Protein AF-A0A356TQK9-F1 (afdb_monomer)

pLDDT: mean 88.06, std 7.9, range [50.78, 96.81]

Secondary structure (DSSP, 8-state):
-PPPEEEEEETTEEEEEE--PPPHHHHH-------B-TTSPBP---EEPTTSS-EE-TTSS---EE-TT--EE-GGGPPPB-TTS-B-

Nearest PDB structures (foldseek):
  8pxb-assembly1_A  TM=4.430E-01  e=3.377E+00  Equus caballus
  8snb-assembly1_3Z  TM=4.888E-01  e=3.377E+00  Strongylocentrotus purpuratus
  5l6m-assembly2_I  TM=4.629E-01  e=9.920E+00  Caulobacter vibrioides CB15
  5k8j-assembly1_A-2  TM=3.635E-01  e=6.365E+00  Caulobacter vibrioides CB15

Radius of gyration: 26.24 Å; Cα contacts (8 Å, |Δi|>4): 73; chains: 1; bounding box: 61×41×58 Å

Structure (mmCIF, N/CA/C/O backbone):
data_AF-A0A356TQK9-F1
#
_entry.id   AF-A0A356TQK9-F1
#
loop_
_atom_site.group_PDB
_atom_site.id
_atom_site.type_symbol
_atom_site.label_atom_id
_atom_site.label_alt_id
_atom_site.label_comp_id
_atom_site.label_asym_id
_atom_site.label_entity_id
_atom_site.label_seq_id
_atom_site.pdbx_PDB_ins_code
_atom_site.Cartn_x
_atom_site.Cartn_y
_atom_site.Cartn_z
_atom_site.occupancy
_atom_site.B_iso_or_equiv
_atom_site.auth_seq_id
_atom_site.auth_comp_id
_atom_site.auth_asym_id
_atom_site.auth_atom_id
_atom_site.pdbx_PDB_model_num
ATOM 1 N N . MET A 1 1 ? 3.019 -6.204 30.806 1.00 50.78 1 MET A N 1
ATOM 2 C CA . MET A 1 1 ? 2.083 -5.272 31.477 1.00 50.78 1 MET A CA 1
ATOM 3 C C . MET A 1 1 ? 0.668 -5.797 31.301 1.00 50.78 1 MET A C 1
ATOM 5 O O . MET A 1 1 ? 0.282 -6.050 30.166 1.00 50.78 1 MET A O 1
ATOM 9 N N . ALA A 1 2 ? -0.074 -6.007 32.389 1.00 56.25 2 ALA A N 1
ATOM 10 C CA . ALA A 1 2 ? -1.450 -6.500 32.325 1.00 56.25 2 ALA A CA 1
ATOM 11 C C . ALA A 1 2 ? -2.351 -5.475 31.614 1.00 56.25 2 ALA A C 1
ATOM 13 O O . ALA A 1 2 ? -2.416 -4.309 32.012 1.00 56.25 2 ALA A O 1
ATOM 14 N N . ARG A 1 3 ? -3.012 -5.895 30.530 1.00 67.62 3 ARG A N 1
ATOM 15 C CA . ARG A 1 3 ? -3.993 -5.071 29.816 1.00 67.62 3 ARG A CA 1
ATOM 16 C C . ARG A 1 3 ? -5.288 -5.092 30.623 1.00 67.62 3 ARG A C 1
ATOM 18 O O . ARG A 1 3 ? -5.815 -6.164 30.887 1.00 67.62 3 ARG A O 1
ATOM 25 N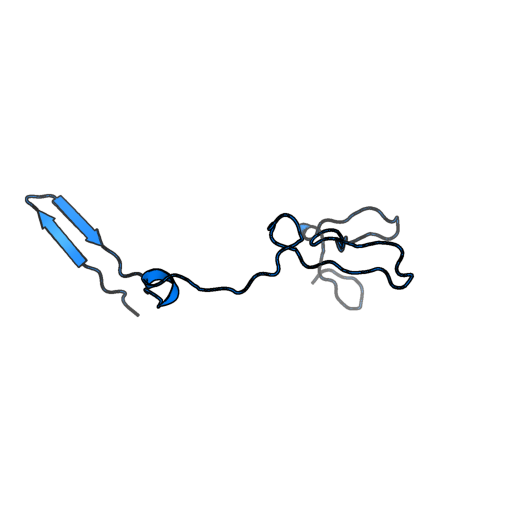 N . ARG A 1 4 ? -5.773 -3.917 31.029 1.00 82.38 4 ARG A N 1
ATOM 26 C CA . ARG A 1 4 ? -7.096 -3.774 31.655 1.00 82.38 4 ARG A CA 1
ATOM 27 C C . ARG A 1 4 ? -8.177 -4.153 30.632 1.00 82.38 4 ARG A C 1
ATOM 29 O O . ARG A 1 4 ? -7.946 -4.031 29.429 1.00 82.38 4 ARG A O 1
ATOM 36 N N . GLU A 1 5 ? -9.335 -4.584 31.102 1.00 91.06 5 GLU A N 1
ATOM 37 C CA . GLU A 1 5 ? -10.525 -4.856 30.290 1.00 91.06 5 GLU A CA 1
ATOM 38 C C . GLU A 1 5 ? -11.771 -4.393 31.045 1.00 91.06 5 GLU A C 1
ATOM 40 O O . GLU A 1 5 ? -11.727 -4.200 32.262 1.00 91.06 5 GLU A O 1
ATOM 45 N N . ILE A 1 6 ? -12.859 -4.158 30.316 1.00 91.81 6 ILE A N 1
ATOM 46 C CA . ILE A 1 6 ? -14.172 -3.894 30.904 1.00 91.81 6 ILE A CA 1
ATOM 47 C C . ILE A 1 6 ? -14.979 -5.175 30.759 1.00 91.81 6 ILE A C 1
ATOM 49 O O . ILE A 1 6 ? -15.231 -5.603 29.637 1.00 91.81 6 ILE A O 1
ATOM 53 N N . VAL A 1 7 ? -15.386 -5.771 31.874 1.00 93.31 7 VAL A N 1
ATOM 54 C CA . VAL A 1 7 ? -16.275 -6.936 31.883 1.00 93.31 7 VAL A CA 1
ATOM 55 C C . VAL A 1 7 ? -17.654 -6.473 32.330 1.00 93.31 7 VAL A C 1
ATOM 57 O O . VAL A 1 7 ? -17.792 -5.881 33.400 1.00 93.31 7 VAL A O 1
ATOM 60 N N . LEU A 1 8 ? -18.660 -6.703 31.490 1.00 93.75 8 LEU A N 1
ATOM 61 C CA . LEU A 1 8 ? -20.066 -6.475 31.807 1.00 93.75 8 LEU A CA 1
ATOM 62 C C . LEU A 1 8 ? -20.723 -7.822 32.096 1.00 93.75 8 LEU A C 1
ATOM 64 O O . LEU A 1 8 ? -20.596 -8.747 31.296 1.00 93.75 8 LEU A O 1
ATOM 68 N N . THR A 1 9 ? -21.446 -7.899 33.210 1.00 95.06 9 THR A N 1
ATOM 69 C CA . THR A 1 9 ? -22.281 -9.052 33.559 1.00 95.06 9 THR A CA 1
ATOM 70 C C . THR A 1 9 ? -23.745 -8.645 33.458 1.00 95.06 9 THR A C 1
ATOM 72 O O . THR A 1 9 ? -24.147 -7.653 34.070 1.00 95.06 9 THR A O 1
ATOM 75 N N . TYR A 1 10 ? -24.540 -9.408 32.712 1.00 92.19 10 TYR A N 1
ATOM 76 C CA . TYR A 1 10 ? -25.987 -9.234 32.623 1.00 92.19 10 TYR A CA 1
ATOM 77 C C . TYR A 1 10 ? -26.673 -10.592 32.772 1.00 92.19 10 TYR A C 1
ATOM 79 O O . TYR A 1 10 ? -26.523 -11.474 31.930 1.00 92.19 10 TYR A O 1
ATOM 87 N N . GLY A 1 11 ? -27.393 -10.778 33.881 1.00 93.50 11 GLY A N 1
ATOM 88 C CA . GLY A 1 11 ? -27.861 -12.105 34.280 1.00 93.50 11 GLY A CA 1
ATOM 89 C C . GLY A 1 11 ? -26.677 -13.044 34.532 1.00 93.50 11 GLY A C 1
ATOM 90 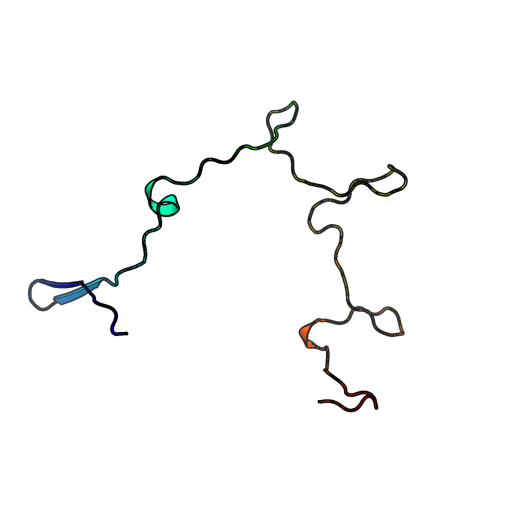O O . GLY A 1 11 ? -25.797 -12.722 35.329 1.00 93.50 11 GLY A O 1
ATOM 91 N N . GLU A 1 12 ? -26.660 -14.179 33.832 1.00 93.12 12 GLU A N 1
ATOM 92 C CA . GLU A 1 12 ? -25.570 -15.167 33.869 1.00 93.12 12 GLU A CA 1
ATOM 93 C C . GLU A 1 12 ? -24.536 -14.971 32.746 1.00 93.12 12 GLU A C 1
ATOM 95 O O . GLU A 1 12 ? -23.518 -15.661 32.711 1.00 93.12 12 GLU A O 1
ATOM 100 N N . GLU A 1 13 ? -24.756 -14.019 31.834 1.00 92.88 13 GLU A N 1
ATOM 101 C CA . GLU A 1 13 ? -23.853 -13.780 30.710 1.00 92.88 13 GLU A CA 1
ATOM 102 C C . GLU A 1 13 ? -22.776 -12.746 31.048 1.00 92.88 13 GLU A C 1
ATOM 104 O O . GLU A 1 13 ? -23.041 -11.705 31.659 1.00 92.88 13 GLU A O 1
ATOM 109 N N . GLN A 1 14 ? -21.549 -13.014 30.591 1.00 95.00 14 GLN A N 1
ATOM 110 C CA . GLN A 1 14 ? -20.420 -12.092 30.676 1.00 95.00 14 GLN A CA 1
ATOM 111 C C . GLN A 1 14 ? -19.921 -11.700 29.288 1.00 95.00 14 GLN A C 1
ATOM 113 O O . GLN A 1 14 ? -19.672 -12.548 28.435 1.00 95.00 14 GLN A O 1
ATOM 118 N N . THR A 1 15 ? -19.707 -10.399 29.084 1.00 94.81 15 THR A N 1
ATOM 119 C CA . THR A 1 15 ? -19.066 -9.849 27.883 1.00 94.81 15 THR A CA 1
ATOM 120 C C . THR A 1 15 ? -17.843 -9.027 28.273 1.00 94.81 15 THR A C 1
ATOM 122 O O . THR A 1 15 ? -17.937 -8.128 29.109 1.00 94.81 15 THR A O 1
ATOM 125 N N . ALA A 1 16 ? -16.697 -9.305 27.647 1.00 92.12 16 ALA A N 1
ATOM 126 C CA . ALA A 1 16 ? -15.437 -8.609 27.904 1.00 92.12 16 ALA A CA 1
ATOM 127 C C . ALA A 1 16 ? -15.035 -7.697 26.733 1.00 92.12 16 ALA A C 1
ATOM 129 O O . ALA A 1 16 ? -14.955 -8.122 25.579 1.00 92.12 16 ALA A O 1
ATOM 130 N N . PHE A 1 17 ? -14.713 -6.443 27.043 1.00 91.88 17 PHE A N 1
ATOM 131 C CA . PHE A 1 17 ? -14.262 -5.427 26.098 1.00 91.88 17 PHE A CA 1
ATOM 132 C C . PHE A 1 17 ? -12.798 -5.084 26.358 1.00 91.88 17 PHE A C 1
ATOM 134 O O . PHE A 1 17 ? -12.419 -4.573 27.416 1.00 91.88 17 PHE A O 1
ATOM 141 N N . LYS A 1 18 ? -11.958 -5.330 25.353 1.00 90.94 18 LYS A N 1
ATOM 142 C CA . LYS A 1 18 ? -10.533 -4.992 25.398 1.00 90.94 18 LYS A CA 1
ATOM 143 C C . LYS A 1 18 ? -10.328 -3.524 25.038 1.00 90.94 18 LYS A C 1
ATOM 145 O O . LYS A 1 18 ? -10.884 -3.037 24.055 1.00 90.94 18 LYS A O 1
ATOM 150 N N . PHE A 1 19 ? -9.440 -2.836 25.755 1.00 86.31 19 PHE A N 1
ATOM 151 C CA . PHE A 1 19 ? -9.001 -1.509 25.328 1.00 86.31 19 PHE A CA 1
ATOM 152 C C . PHE A 1 19 ? -8.105 -1.612 24.090 1.00 86.31 19 PHE A C 1
ATOM 154 O O . PHE A 1 19 ? -7.086 -2.310 24.078 1.00 86.31 19 PHE A O 1
ATOM 161 N N . THR A 1 20 ? -8.463 -0.854 23.060 1.00 84.94 20 THR A N 1
ATOM 162 C CA . THR A 1 20 ? -7.609 -0.588 21.903 1.00 84.94 20 THR A CA 1
ATOM 163 C C . THR A 1 20 ? -7.143 0.857 21.966 1.00 84.94 20 THR A C 1
ATOM 165 O O . THR A 1 20 ? -7.920 1.753 22.285 1.00 84.94 20 THR A O 1
ATOM 168 N N . ARG A 1 21 ? -5.867 1.101 21.650 1.00 83.44 21 ARG A N 1
ATOM 169 C CA . ARG A 1 21 ? -5.343 2.464 21.564 1.00 83.44 21 ARG A CA 1
ATOM 170 C C . ARG A 1 21 ? -6.090 3.225 20.467 1.00 83.44 21 ARG A C 1
ATOM 172 O O . ARG A 1 21 ? -6.073 2.824 19.295 1.00 83.44 21 ARG A O 1
ATOM 179 N N . VAL A 1 22 ? -6.719 4.324 20.862 1.00 84.88 22 VAL A N 1
ATOM 180 C CA . VAL A 1 22 ? -7.368 5.258 19.950 1.00 84.88 22 VAL A CA 1
ATOM 181 C C . VAL A 1 22 ? -6.389 6.386 19.652 1.00 84.88 22 VAL A C 1
ATOM 183 O O . VAL A 1 22 ? -5.984 7.125 20.544 1.00 84.88 22 VAL A O 1
ATOM 186 N N . ASP A 1 23 ? -5.990 6.495 18.391 1.00 84.44 23 ASP A N 1
ATOM 187 C CA . ASP A 1 23 ? -5.167 7.597 17.900 1.00 84.44 23 ASP A CA 1
ATOM 188 C C . ASP A 1 23 ? -6.077 8.714 17.370 1.00 84.44 23 ASP A C 1
ATOM 190 O O . ASP A 1 23 ? -7.173 8.437 16.880 1.00 84.44 23 ASP A O 1
ATOM 194 N N . ARG A 1 24 ? -5.628 9.978 17.401 1.00 84.62 24 ARG A N 1
ATOM 195 C CA . ARG A 1 24 ? -6.411 11.127 16.887 1.00 84.62 24 ARG A CA 1
ATOM 196 C C . ARG A 1 24 ? -6.886 10.924 15.447 1.00 84.62 24 ARG A C 1
ATOM 198 O O . ARG A 1 24 ? -7.988 11.340 15.112 1.00 84.62 24 ARG A O 1
ATOM 205 N N . SER A 1 25 ? -6.103 10.222 14.624 1.00 82.44 25 SER A N 1
ATOM 206 C CA . SER A 1 25 ? -6.497 9.893 13.252 1.00 82.44 25 SER A CA 1
ATOM 207 C C . SER A 1 25 ? -7.666 8.913 13.153 1.00 82.44 25 SER A C 1
ATOM 209 O O . SER A 1 25 ? -8.324 8.870 12.124 1.00 82.44 25 SER A O 1
ATOM 211 N N . LYS A 1 26 ? -7.913 8.103 14.190 1.00 80.31 26 LYS A N 1
ATOM 212 C CA . LYS A 1 26 ? -9.073 7.201 14.260 1.00 80.31 26 LYS A CA 1
ATOM 213 C C . LYS A 1 26 ? -10.341 7.935 14.705 1.00 80.31 26 LYS A C 1
ATOM 215 O O . LYS A 1 26 ? -11.428 7.491 14.373 1.00 80.31 26 LYS A O 1
ATOM 220 N N . LEU A 1 27 ? -10.197 9.035 15.452 1.00 83.94 27 LEU A N 1
ATOM 221 C CA . LEU A 1 27 ? -11.317 9.856 15.934 1.00 83.94 27 LEU A CA 1
ATOM 222 C C . LEU A 1 27 ? -11.761 10.900 14.913 1.00 83.94 27 LEU A C 1
ATOM 224 O O . LEU A 1 27 ? -12.951 11.067 14.682 1.00 83.94 27 LEU A O 1
ATOM 228 N N . TYR A 1 28 ? -10.801 11.611 14.322 1.00 86.19 28 TYR A N 1
ATOM 229 C CA . TYR A 1 28 ? -11.067 12.766 13.459 1.00 86.19 28 TYR A CA 1
ATOM 230 C C . TYR A 1 28 ? -10.763 12.496 11.982 1.00 86.19 28 TYR A C 1
ATOM 232 O O . TYR A 1 28 ? -10.871 13.395 11.153 1.00 86.19 28 TYR A O 1
ATOM 240 N N . GLY A 1 29 ? -10.340 11.276 11.648 1.00 83.56 29 GLY A N 1
ATOM 241 C CA . GLY A 1 29 ? -9.830 10.958 10.321 1.00 83.56 29 GLY A CA 1
ATOM 242 C C . GLY A 1 29 ? -8.483 11.629 10.039 1.00 83.56 29 GLY A C 1
ATOM 243 O O . GLY A 1 29 ? -7.741 12.033 10.940 1.00 83.56 29 GLY A O 1
ATOM 244 N N . ARG A 1 30 ? -8.138 11.725 8.756 1.00 81.44 30 ARG A N 1
ATOM 245 C CA . ARG A 1 30 ? -6.955 12.440 8.269 1.00 81.44 30 ARG A CA 1
ATOM 246 C C . ARG A 1 30 ? -7.370 13.363 7.135 1.00 81.44 30 ARG A C 1
ATOM 248 O O . ARG A 1 30 ? -8.240 13.014 6.344 1.00 81.44 30 ARG A O 1
ATOM 255 N N . LYS A 1 31 ? -6.718 14.519 7.050 1.00 86.81 31 LYS A N 1
ATOM 256 C CA . LYS A 1 31 ? -6.789 15.401 5.886 1.00 86.81 31 LYS A CA 1
ATOM 257 C C . LYS A 1 31 ? -5.481 15.267 5.120 1.00 86.81 31 LYS A C 1
ATOM 259 O O . LYS A 1 31 ? -4.419 15.490 5.694 1.00 86.81 31 LYS A O 1
ATOM 264 N N . GLU A 1 32 ? -5.570 14.917 3.846 1.00 87.00 32 GLU A N 1
ATOM 265 C CA . GLU A 1 32 ? -4.435 14.842 2.928 1.00 87.00 32 GLU A CA 1
ATOM 266 C C . GLU A 1 32 ? -4.664 15.830 1.777 1.00 87.00 32 GLU A C 1
ATOM 268 O O . GLU A 1 32 ? -5.807 16.096 1.400 1.00 87.00 32 GLU A O 1
ATOM 273 N N . ARG A 1 33 ? -3.585 16.412 1.246 1.00 91.81 33 ARG A N 1
ATOM 274 C CA . ARG A 1 33 ? -3.630 17.160 -0.014 1.00 91.81 33 ARG A CA 1
ATOM 275 C C . ARG A 1 33 ? -3.281 16.192 -1.135 1.00 91.81 33 ARG A C 1
ATOM 277 O O . ARG A 1 33 ? -2.266 15.512 -1.042 1.00 91.81 33 ARG A O 1
ATOM 284 N N . VAL A 1 34 ? -4.097 16.163 -2.177 1.00 93.56 34 VAL A N 1
ATOM 285 C CA . VAL A 1 34 ? -3.870 15.337 -3.364 1.00 93.56 34 VAL A CA 1
ATOM 286 C C . VAL A 1 34 ? -3.707 16.232 -4.583 1.00 93.56 34 VAL A C 1
ATOM 288 O O . VAL A 1 34 ? -4.218 17.354 -4.600 1.00 93.56 34 VAL A O 1
ATOM 291 N N . ILE A 1 35 ? -2.958 15.749 -5.567 1.00 94.56 35 ILE A N 1
ATOM 292 C CA . ILE A 1 35 ? -2.837 16.385 -6.878 1.00 94.56 35 ILE A CA 1
ATOM 293 C C . ILE A 1 35 ? -3.933 15.780 -7.751 1.00 94.56 35 ILE A C 1
ATOM 295 O O . ILE A 1 35 ? -4.121 14.562 -7.715 1.00 94.56 35 ILE A O 1
ATOM 299 N N . LEU A 1 36 ? -4.671 16.635 -8.455 1.00 96.06 36 LEU A N 1
ATOM 300 C CA . LEU A 1 36 ? -5.726 16.238 -9.380 1.00 96.06 36 LEU A CA 1
ATOM 301 C C . LEU A 1 36 ? -5.319 16.609 -10.807 1.00 96.06 36 LEU A C 1
ATOM 303 O O . LEU A 1 36 ? -4.594 17.593 -10.986 1.00 96.06 36 LEU A O 1
ATOM 307 N N . ASP A 1 37 ? -5.778 15.837 -11.783 1.00 94.69 37 ASP A N 1
ATOM 308 C CA . ASP A 1 37 ? -5.649 16.162 -13.203 1.00 94.69 37 ASP A CA 1
ATOM 309 C C . ASP A 1 37 ? -6.791 17.073 -13.695 1.00 94.69 37 ASP A C 1
ATOM 311 O O . ASP A 1 37 ? -7.526 17.672 -12.903 1.00 94.69 37 ASP A O 1
ATOM 315 N N . GLU A 1 38 ? -6.894 17.226 -15.015 1.00 96.56 38 GLU A N 1
ATOM 316 C CA . GLU A 1 38 ? -7.898 18.064 -15.676 1.00 96.56 38 GLU A CA 1
ATOM 317 C C . GLU A 1 38 ? -9.333 17.530 -15.558 1.00 96.56 38 GLU A C 1
ATOM 319 O O . GLU A 1 38 ? -10.272 18.329 -15.566 1.00 96.56 38 GLU A O 1
ATOM 324 N N . ASP A 1 39 ? -9.499 16.224 -15.347 1.00 96.81 39 ASP A N 1
ATOM 325 C CA . ASP A 1 39 ? -10.791 15.565 -15.138 1.00 96.81 39 ASP A CA 1
ATOM 326 C C . ASP A 1 39 ? -11.169 15.481 -13.645 1.00 96.81 39 ASP A C 1
ATOM 328 O O . ASP A 1 39 ? -12.280 15.084 -13.279 1.00 96.81 39 ASP A O 1
ATOM 332 N N . GLY A 1 40 ? -10.268 15.916 -12.758 1.00 95.62 40 GLY A N 1
ATOM 333 C CA . GLY A 1 40 ? -10.453 15.890 -11.311 1.00 95.62 40 GLY A CA 1
ATOM 334 C C . GLY A 1 40 ? -10.106 14.544 -10.673 1.00 95.62 40 GLY A C 1
ATOM 335 O O . GLY A 1 40 ? -10.446 14.324 -9.505 1.00 95.62 40 GLY A O 1
ATOM 336 N N . GLU A 1 41 ? -9.424 13.654 -11.394 1.00 95.62 41 GLU A N 1
ATOM 337 C CA . GLU A 1 41 ? -8.960 12.374 -10.869 1.00 95.62 41 GLU A CA 1
ATOM 338 C C . GLU A 1 41 ? -7.629 12.527 -10.123 1.00 95.62 41 GLU A C 1
ATOM 340 O O . GLU A 1 41 ? -6.827 13.426 -10.376 1.00 95.62 41 GLU A O 1
ATOM 345 N N . ARG A 1 42 ? -7.384 11.658 -9.133 1.00 94.50 42 ARG A N 1
ATOM 346 C CA . ARG A 1 42 ? -6.169 11.723 -8.306 1.00 94.50 42 ARG A CA 1
ATOM 347 C C . ARG A 1 42 ? -4.957 11.264 -9.111 1.00 94.50 42 ARG A C 1
ATOM 349 O O . ARG A 1 42 ? -4.849 10.087 -9.444 1.00 94.50 42 ARG A O 1
ATOM 356 N N . CYS A 1 43 ? -3.974 12.144 -9.271 1.00 93.25 43 CYS A N 1
ATOM 357 C CA . CYS A 1 43 ? -2.693 11.769 -9.854 1.00 93.25 43 CYS A CA 1
ATOM 358 C C . CYS A 1 43 ? -1.922 10.806 -8.938 1.00 93.25 43 CYS A C 1
ATOM 360 O O . CYS A 1 43 ? -1.917 10.941 -7.705 1.00 93.25 43 CYS A O 1
ATOM 362 N N . VAL A 1 44 ? -1.203 9.872 -9.557 1.00 90.00 44 VAL A N 1
ATOM 363 C CA . VAL A 1 44 ? -0.279 8.948 -8.889 1.00 90.00 44 VAL A CA 1
ATOM 364 C C . VAL A 1 44 ? 1.170 9.303 -9.239 1.00 90.00 44 VAL A C 1
ATOM 366 O O . VAL A 1 44 ? 1.433 9.767 -10.348 1.00 90.00 44 VAL A O 1
ATOM 369 N N . PRO A 1 45 ? 2.130 9.121 -8.316 1.00 88.69 45 PRO A N 1
ATOM 370 C CA . PRO A 1 45 ? 3.540 9.335 -8.628 1.00 88.69 45 PRO A CA 1
ATOM 371 C C . PRO A 1 45 ? 4.021 8.308 -9.661 1.00 88.69 45 PRO A C 1
ATOM 373 O O . PRO A 1 45 ? 3.615 7.154 -9.606 1.00 88.69 45 PRO A O 1
ATOM 376 N N . ALA A 1 46 ? 4.919 8.701 -10.561 1.00 91.00 46 ALA A N 1
ATOM 377 C CA . ALA A 1 46 ? 5.548 7.814 -11.539 1.00 91.00 46 ALA A CA 1
ATOM 378 C C . ALA A 1 46 ? 7.016 8.212 -11.752 1.00 91.00 46 ALA A C 1
ATOM 380 O O . ALA A 1 46 ? 7.396 9.358 -11.501 1.00 91.00 46 ALA A O 1
ATOM 381 N N . TYR A 1 47 ? 7.837 7.268 -12.209 1.00 91.06 47 TYR A N 1
ATOM 382 C CA . TYR A 1 47 ? 9.226 7.521 -12.586 1.00 91.06 47 TYR A CA 1
ATOM 383 C C . TYR A 1 47 ? 9.314 7.828 -14.082 1.00 91.06 47 TYR A C 1
ATOM 385 O O . TYR A 1 47 ? 8.894 7.016 -14.898 1.00 91.06 47 TYR A O 1
ATOM 393 N N . LEU A 1 48 ? 9.867 8.980 -14.451 1.00 93.25 48 LEU A N 1
ATOM 394 C CA . LEU A 1 48 ? 10.170 9.292 -15.846 1.00 93.25 48 LEU A CA 1
ATOM 395 C C . LEU A 1 48 ? 11.531 8.692 -16.208 1.00 93.25 48 LEU A C 1
ATOM 397 O O . LEU A 1 48 ? 12.512 8.925 -15.499 1.00 93.25 48 LEU A O 1
ATOM 401 N N . THR A 1 49 ? 11.593 7.931 -17.300 1.00 91.50 49 THR A N 1
ATOM 402 C CA . THR A 1 49 ? 12.852 7.383 -17.813 1.00 91.50 49 THR A CA 1
ATOM 403 C C . THR A 1 49 ? 13.838 8.500 -18.149 1.00 91.50 49 THR A C 1
ATOM 405 O O . THR A 1 49 ? 13.452 9.620 -18.478 1.00 91.50 49 THR A O 1
ATOM 408 N N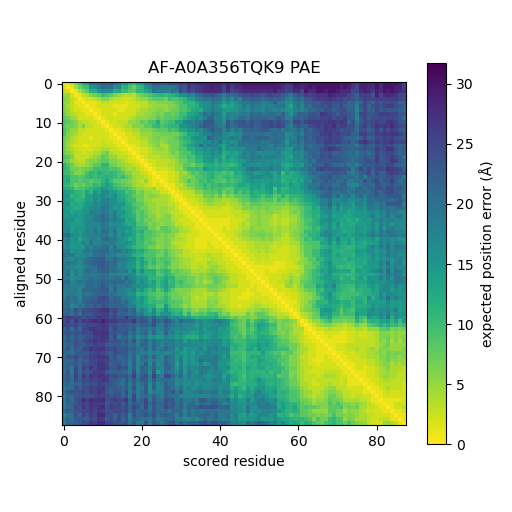 . HIS A 1 50 ? 15.139 8.214 -18.059 1.00 91.56 50 HIS A N 1
ATOM 409 C CA . HIS A 1 50 ? 16.179 9.234 -18.240 1.00 91.56 50 HIS A CA 1
ATOM 410 C C . HIS A 1 50 ? 16.166 9.871 -19.645 1.00 91.56 50 HIS A C 1
ATOM 412 O O . HIS A 1 50 ? 16.564 11.020 -19.817 1.00 91.56 50 HIS A O 1
ATOM 418 N N . ASP A 1 51 ? 15.715 9.135 -20.657 1.00 94.75 51 ASP A N 1
ATOM 419 C CA . ASP A 1 51 ? 15.520 9.629 -22.024 1.00 94.75 51 ASP A CA 1
ATOM 420 C C . ASP A 1 51 ? 14.220 10.439 -22.205 1.00 94.75 51 ASP A C 1
ATOM 422 O O . ASP A 1 51 ? 13.976 10.979 -23.282 1.00 94.75 51 ASP A O 1
ATOM 426 N N . GLY A 1 52 ? 13.388 10.538 -21.164 1.00 94.06 52 GLY A N 1
ATOM 427 C CA . GLY A 1 52 ? 12.101 11.227 -21.184 1.00 94.06 52 GLY A CA 1
ATOM 428 C C . GLY A 1 52 ? 11.020 10.521 -22.004 1.00 94.06 52 GLY A C 1
ATOM 429 O O . GLY A 1 52 ? 9.958 11.101 -22.215 1.00 94.06 52 GLY A O 1
ATOM 430 N N . ALA A 1 53 ? 11.272 9.299 -22.480 1.00 94.75 53 ALA A N 1
ATOM 431 C CA . ALA A 1 53 ? 10.390 8.611 -23.417 1.00 94.75 53 ALA A CA 1
ATOM 432 C C . ALA A 1 53 ? 9.197 7.915 -22.745 1.00 94.75 53 ALA A C 1
ATOM 434 O 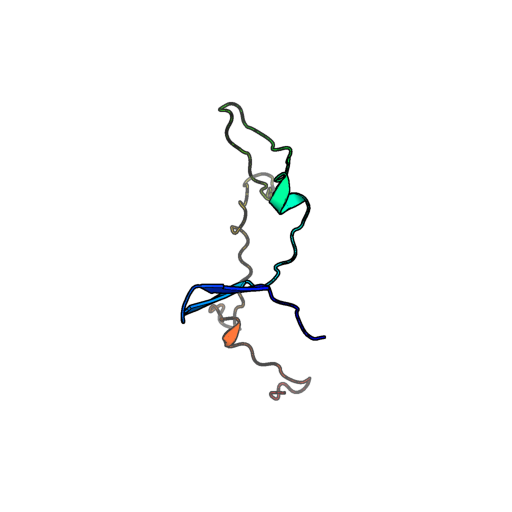O . ALA A 1 53 ? 8.166 7.722 -23.389 1.00 94.75 53 ALA A O 1
ATOM 435 N N . ALA A 1 54 ? 9.320 7.520 -21.473 1.00 91.75 54 ALA A N 1
ATOM 436 C CA . ALA A 1 54 ? 8.312 6.709 -20.801 1.00 91.75 54 ALA A CA 1
ATOM 437 C C . ALA A 1 54 ? 8.129 7.056 -19.319 1.00 91.75 54 ALA A C 1
ATOM 439 O O . ALA A 1 54 ? 9.067 7.419 -18.611 1.00 91.75 54 ALA A O 1
ATOM 440 N N . LEU A 1 55 ? 6.898 6.869 -18.835 1.00 91.75 55 LEU A N 1
ATOM 441 C CA . LEU A 1 55 ? 6.551 6.912 -17.417 1.00 91.75 55 LEU A CA 1
ATOM 442 C C . LEU A 1 55 ? 6.376 5.488 -16.888 1.00 91.75 55 LEU A C 1
ATOM 444 O O . LEU A 1 55 ? 5.588 4.709 -17.420 1.00 91.75 55 LEU A O 1
ATOM 448 N N . VAL A 1 56 ? 7.080 5.168 -15.808 1.00 90.25 56 VAL A N 1
ATOM 449 C CA . VAL A 1 56 ? 6.970 3.902 -15.090 1.00 90.25 56 VAL A CA 1
ATOM 450 C C . VAL A 1 56 ? 6.076 4.114 -13.863 1.00 90.25 56 VAL A C 1
ATOM 452 O O . VAL A 1 56 ? 6.467 4.846 -12.944 1.00 90.25 56 VAL A O 1
ATOM 455 N N . PRO A 1 57 ? 4.867 3.526 -13.830 1.00 87.50 57 PRO A N 1
ATOM 456 C CA . PRO A 1 57 ? 3.934 3.697 -12.720 1.00 87.50 57 PRO A CA 1
ATOM 457 C C . PRO A 1 57 ? 4.423 2.974 -11.452 1.00 87.50 57 PRO A C 1
ATOM 459 O O . PRO A 1 57 ? 5.340 2.148 -11.515 1.00 87.50 57 PRO A O 1
ATOM 462 N N . PRO A 1 58 ? 3.800 3.228 -10.285 1.00 82.06 58 PRO A N 1
ATOM 463 C CA . PRO A 1 58 ? 4.083 2.477 -9.067 1.00 82.06 58 PRO A CA 1
ATOM 464 C C . PRO A 1 58 ? 3.904 0.974 -9.308 1.00 82.06 58 PRO A C 1
ATOM 466 O O . PRO A 1 58 ? 2.886 0.546 -9.845 1.00 82.06 58 PRO A O 1
ATOM 469 N N . GLY A 1 59 ? 4.904 0.177 -8.930 1.00 78.12 59 GLY A N 1
ATOM 470 C CA . GLY A 1 59 ? 4.929 -1.267 -9.198 1.00 78.12 59 GLY A CA 1
ATOM 471 C C . GLY A 1 59 ? 5.442 -1.660 -10.590 1.00 78.12 59 GLY A C 1
ATOM 472 O O . GLY A 1 59 ? 5.680 -2.839 -10.819 1.00 78.12 59 GLY A O 1
ATOM 473 N N . GLY A 1 60 ? 5.679 -0.701 -11.494 1.00 78.31 60 GLY A N 1
ATOM 474 C CA . GLY A 1 60 ? 6.283 -0.951 -12.809 1.00 78.31 60 GLY A CA 1
ATOM 475 C C . GLY A 1 60 ? 7.791 -1.227 -12.756 1.00 78.31 60 GLY A C 1
ATOM 476 O O . GLY A 1 60 ? 8.345 -1.815 -13.677 1.00 78.31 60 GLY A O 1
ATOM 477 N N . THR A 1 61 ? 8.455 -0.850 -11.661 1.00 73.00 61 THR A N 1
ATOM 478 C CA . THR A 1 61 ? 9.832 -1.247 -11.346 1.00 73.00 61 THR A CA 1
ATOM 479 C C . THR A 1 61 ? 9.804 -2.428 -10.378 1.00 73.00 61 THR A C 1
ATOM 481 O O . THR A 1 61 ? 9.968 -2.260 -9.167 1.00 73.00 61 THR A O 1
ATOM 484 N N . ALA A 1 62 ? 9.534 -3.627 -10.888 1.00 70.44 62 ALA A N 1
ATOM 485 C CA . ALA A 1 62 ? 9.713 -4.842 -10.103 1.00 70.44 62 ALA A CA 1
ATOM 486 C C . ALA A 1 62 ? 11.205 -5.204 -10.084 1.00 70.44 62 ALA A C 1
ATOM 488 O O . ALA A 1 62 ? 11.812 -5.425 -11.130 1.00 70.44 62 ALA A O 1
ATOM 489 N N . HIS A 1 63 ? 11.802 -5.263 -8.894 1.00 71.56 63 HIS A N 1
ATOM 490 C CA . HIS A 1 63 ? 13.104 -5.897 -8.723 1.00 71.56 63 HIS A CA 1
ATOM 491 C C . HIS A 1 63 ? 12.875 -7.400 -8.577 1.00 71.56 63 HIS A C 1
ATOM 493 O O . HIS A 1 63 ? 12.310 -7.843 -7.577 1.00 71.56 63 HIS A O 1
ATOM 499 N N . ILE A 1 64 ? 13.282 -8.164 -9.587 1.00 83.75 64 ILE A N 1
ATOM 500 C CA . ILE A 1 64 ? 13.300 -9.626 -9.547 1.00 83.75 64 ILE A CA 1
ATOM 501 C C . ILE A 1 64 ? 14.709 -10.104 -9.201 1.00 83.75 64 ILE A C 1
ATOM 503 O O . ILE A 1 64 ? 15.694 -9.474 -9.590 1.00 83.75 64 ILE A O 1
ATOM 507 N N . TYR A 1 65 ? 14.799 -11.201 -8.456 1.00 85.62 65 TYR A N 1
ATOM 508 C CA . TYR A 1 65 ? 16.049 -11.941 -8.347 1.00 85.62 65 TYR A CA 1
ATOM 509 C C . TYR A 1 65 ? 16.140 -12.853 -9.557 1.00 85.62 65 TYR A C 1
ATOM 511 O O . TYR A 1 65 ? 15.141 -13.453 -9.953 1.00 85.62 65 TYR A O 1
ATOM 519 N N . VAL A 1 66 ? 17.325 -12.915 -10.146 1.00 89.38 66 VAL A N 1
ATOM 520 C CA . VAL A 1 66 ? 17.603 -13.803 -11.265 1.00 89.38 66 VAL A CA 1
ATOM 521 C C . VAL A 1 66 ? 18.828 -14.639 -10.957 1.00 89.38 66 VAL A C 1
ATOM 523 O O . VAL A 1 66 ? 19.715 -14.183 -10.229 1.00 89.38 66 VAL A O 1
ATOM 526 N N . ASP A 1 67 ? 18.855 -15.852 -11.486 1.00 89.38 67 ASP A N 1
ATOM 527 C CA . ASP A 1 67 ? 20.035 -16.703 -11.438 1.00 89.38 67 ASP A CA 1
ATOM 528 C C . ASP A 1 67 ? 21.007 -16.398 -12.596 1.00 89.38 67 ASP A C 1
ATOM 530 O O . ASP A 1 67 ? 20.837 -15.447 -13.367 1.00 89.38 67 ASP A O 1
ATOM 534 N N . GLU A 1 68 ? 22.057 -17.209 -12.712 1.00 89.56 68 GLU A N 1
ATOM 535 C CA . GLU A 1 68 ? 23.061 -17.104 -13.778 1.00 89.56 68 GLU A CA 1
ATOM 536 C C . GLU A 1 68 ? 22.510 -17.386 -15.192 1.00 89.56 68 GLU A C 1
ATOM 538 O O . GLU A 1 68 ? 23.141 -17.011 -16.181 1.00 89.56 68 GLU A O 1
ATOM 543 N N . HIS A 1 69 ? 21.321 -17.988 -15.295 1.00 92.81 69 HIS A N 1
ATOM 544 C CA . HIS A 1 69 ? 20.614 -18.282 -16.542 1.00 92.81 69 HIS A CA 1
ATOM 545 C C . HIS A 1 69 ? 19.546 -17.227 -16.880 1.00 92.81 69 HIS A C 1
ATOM 547 O O . HIS A 1 69 ? 18.907 -17.327 -17.927 1.00 92.81 69 HIS A O 1
ATOM 553 N N . PHE A 1 70 ? 19.407 -16.182 -16.053 1.00 84.25 70 PHE A N 1
ATOM 554 C CA . PHE A 1 70 ? 18.346 -15.169 -16.112 1.00 84.25 70 PHE A CA 1
ATOM 555 C C . PHE A 1 70 ? 16.939 -15.697 -15.788 1.00 84.25 70 PHE A C 1
ATOM 557 O O . PHE A 1 70 ? 15.946 -15.021 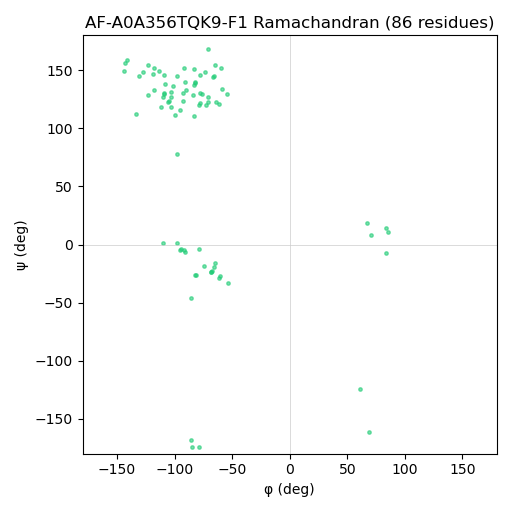-16.079 1.00 84.25 70 PHE A O 1
ATOM 564 N N . ASP A 1 71 ? 16.838 -16.856 -15.140 1.00 91.00 71 ASP A N 1
ATOM 565 C CA . ASP A 1 71 ? 15.573 -17.371 -14.632 1.00 91.00 71 ASP A CA 1
ATOM 566 C C . ASP A 1 71 ? 15.185 -16.648 -13.337 1.00 91.00 71 ASP A C 1
ATOM 568 O O . ASP A 1 71 ? 16.034 -16.241 -12.544 1.00 91.00 71 ASP A O 1
ATOM 572 N N . THR A 1 72 ? 13.883 -16.439 -13.124 1.00 89.69 72 THR A N 1
ATOM 573 C CA . THR A 1 72 ? 13.382 -15.714 -11.944 1.00 89.69 72 THR A CA 1
ATOM 574 C C . THR A 1 72 ? 13.437 -16.593 -10.697 1.00 89.69 72 THR A C 1
ATOM 576 O O . THR A 1 72 ? 12.893 -17.694 -10.695 1.00 89.69 72 THR A O 1
ATOM 579 N N . VAL A 1 73 ? 14.017 -16.067 -9.616 1.00 91.19 73 VAL A N 1
ATOM 580 C CA . VAL A 1 73 ? 14.138 -16.739 -8.314 1.00 91.19 73 VAL A CA 1
ATOM 581 C C . VAL A 1 73 ? 13.210 -16.078 -7.295 1.00 91.19 73 VAL A C 1
ATOM 583 O O . VAL A 1 73 ? 13.208 -14.850 -7.138 1.00 91.19 73 VAL A O 1
ATOM 586 N N . GLU A 1 74 ? 12.412 -16.873 -6.579 1.00 89.06 74 GLU A N 1
ATOM 587 C CA . GLU A 1 74 ? 11.566 -16.344 -5.512 1.00 89.06 74 GLU A CA 1
ATOM 588 C C . GLU A 1 74 ? 12.390 -15.965 -4.279 1.00 89.06 74 GLU A C 1
ATOM 590 O O . GLU A 1 74 ? 13.391 -16.585 -3.926 1.00 89.06 74 GLU A O 1
ATOM 595 N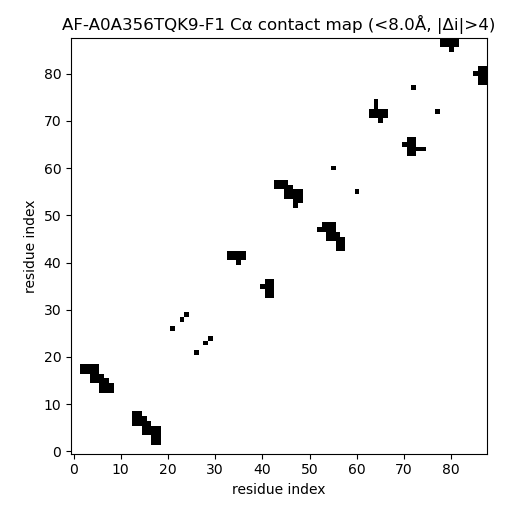 N . ARG A 1 75 ? 11.931 -14.940 -3.552 1.00 86.81 75 ARG A N 1
ATOM 596 C CA . ARG A 1 75 ? 12.600 -14.492 -2.319 1.00 86.81 75 ARG A CA 1
ATOM 597 C C . ARG A 1 75 ? 12.660 -15.573 -1.237 1.00 86.81 75 ARG A C 1
ATOM 599 O O . ARG A 1 75 ? 13.539 -15.489 -0.386 1.00 86.81 75 ARG A O 1
ATOM 606 N N . SER A 1 76 ? 11.715 -16.513 -1.226 1.00 89.81 76 SER A N 1
ATOM 607 C CA . SER A 1 76 ? 11.684 -17.646 -0.290 1.00 89.81 76 SER A CA 1
ATOM 608 C C . SER A 1 76 ? 12.804 -18.650 -0.524 1.00 89.81 76 SER A C 1
ATOM 610 O O . SER A 1 76 ? 13.168 -19.358 0.410 1.00 89.81 76 SER A O 1
ATOM 612 N N . ASP A 1 77 ? 13.341 -18.689 -1.742 1.00 89.44 77 ASP A N 1
ATOM 613 C CA . ASP A 1 77 ? 14.296 -19.707 -2.179 1.00 89.44 77 ASP A CA 1
ATOM 614 C C . ASP A 1 77 ? 15.747 -19.227 -2.015 1.00 89.44 77 ASP A C 1
ATOM 616 O O . ASP A 1 77 ? 16.695 -19.979 -2.234 1.00 89.44 77 ASP A O 1
ATOM 620 N N . LEU A 1 78 ? 15.935 -17.967 -1.601 1.00 90.00 78 LEU A N 1
ATOM 621 C CA . LEU A 1 78 ? 17.244 -17.390 -1.325 1.00 90.00 78 LEU A CA 1
ATOM 622 C C . LEU A 1 78 ? 17.837 -17.989 -0.044 1.00 90.00 78 LEU A C 1
ATOM 624 O O . LEU A 1 78 ? 17.266 -17.866 1.041 1.00 90.00 78 LEU A O 1
ATOM 628 N N . LEU A 1 79 ? 19.029 -18.571 -0.169 1.00 90.75 79 LEU A N 1
ATOM 629 C CA . LEU A 1 79 ? 19.824 -19.075 0.948 1.00 90.75 79 LEU A CA 1
ATOM 630 C C . LEU A 1 79 ? 20.931 -18.080 1.290 1.00 90.75 79 LEU A C 1
ATOM 632 O O . LEU A 1 79 ? 21.598 -17.541 0.407 1.00 90.75 79 LEU A O 1
ATOM 636 N N . ALA A 1 80 ? 21.129 -17.835 2.583 1.00 89.94 80 ALA A N 1
ATOM 637 C CA . ALA A 1 80 ? 22.278 -17.075 3.044 1.00 89.94 80 ALA A CA 1
ATOM 638 C C . ALA A 1 80 ? 23.506 -17.992 3.019 1.00 89.94 80 ALA A C 1
ATOM 640 O O . ALA A 1 80 ? 23.446 -19.109 3.530 1.00 89.94 80 ALA A O 1
ATOM 641 N N . VAL A 1 81 ? 24.593 -17.521 2.416 1.00 93.56 81 VAL A N 1
ATOM 642 C CA . VAL A 1 81 ? 25.855 -18.259 2.314 1.00 93.56 81 VAL A CA 1
ATOM 643 C C . VAL A 1 81 ? 26.994 -17.443 2.915 1.00 93.56 81 VAL A C 1
ATOM 645 O O . VAL A 1 81 ? 26.909 -16.212 2.987 1.00 93.56 81 VAL A O 1
ATOM 648 N N . ASP A 1 82 ? 28.040 -18.122 3.373 1.00 93.56 82 ASP A N 1
ATOM 649 C CA . ASP A 1 82 ? 29.280 -17.497 3.825 1.00 93.56 82 ASP A CA 1
ATOM 650 C C . ASP A 1 82 ? 30.189 -17.074 2.648 1.00 93.56 82 ASP A C 1
ATOM 652 O O . ASP A 1 82 ? 29.816 -17.156 1.476 1.00 93.56 82 ASP A O 1
ATOM 656 N N . GLU A 1 83 ? 31.402 -16.597 2.950 1.00 91.88 83 GLU A N 1
ATOM 657 C CA . GLU A 1 83 ? 32.377 -16.185 1.926 1.00 91.88 83 GLU A CA 1
ATOM 658 C C . GLU A 1 83 ? 32.892 -17.352 1.060 1.00 91.88 83 GLU A C 1
ATOM 660 O O . GLU A 1 83 ? 33.405 -17.115 -0.034 1.00 91.88 83 GLU A O 1
ATOM 665 N N . ALA A 1 84 ? 32.755 -18.600 1.523 1.00 90.88 84 ALA A N 1
ATOM 666 C CA . ALA A 1 84 ? 33.112 -19.808 0.783 1.00 90.88 84 ALA A CA 1
ATOM 667 C C . ALA A 1 84 ? 31.939 -20.367 -0.050 1.00 90.88 84 ALA A C 1
ATOM 669 O O . ALA A 1 84 ? 32.144 -21.280 -0.852 1.00 90.88 84 ALA A O 1
ATOM 670 N N . GLY A 1 85 ? 30.736 -19.800 0.095 1.00 87.06 85 GLY A N 1
ATOM 671 C CA . GLY A 1 85 ? 29.518 -20.251 -0.575 1.00 87.06 85 GLY A CA 1
ATOM 672 C C . GLY A 1 85 ? 28.787 -21.375 0.164 1.00 87.06 85 GLY A C 1
ATOM 673 O O . GLY A 1 85 ? 27.864 -21.965 -0.400 1.00 87.06 85 GLY A O 1
ATOM 674 N N . GLU A 1 86 ? 29.172 -21.682 1.405 1.00 90.31 86 GLU A N 1
ATOM 675 C CA . GLU A 1 86 ? 28.486 -22.678 2.226 1.00 90.31 86 GLU A CA 1
ATOM 676 C C . GLU A 1 86 ? 27.247 -22.063 2.903 1.00 90.31 86 GLU A C 1
ATOM 678 O O . GLU A 1 86 ? 27.301 -20.909 3.339 1.00 90.31 86 GLU A O 1
ATOM 683 N N . PRO A 1 87 ? 2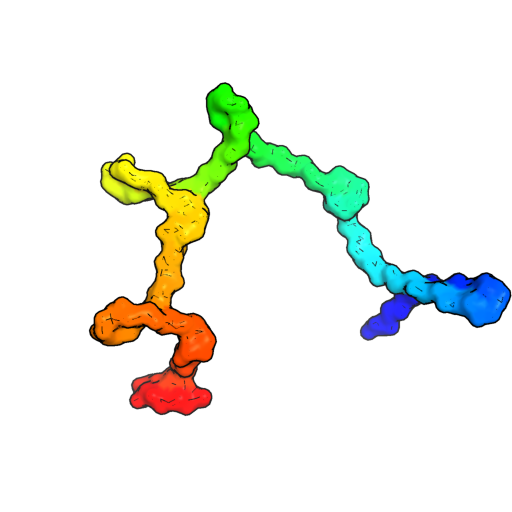6.115 -22.793 2.995 1.00 90.12 87 PRO A N 1
ATOM 684 C CA . PRO A 1 87 ? 24.920 -22.301 3.676 1.00 90.12 87 PRO A CA 1
ATOM 685 C C . PRO A 1 87 ? 25.190 -21.963 5.146 1.00 90.12 87 PRO A C 1
ATOM 687 O O . PRO A 1 87 ? 25.787 -22.765 5.865 1.00 90.12 87 PRO A O 1
ATOM 690 N N . LEU A 1 88 ? 24.702 -20.798 5.582 1.00 82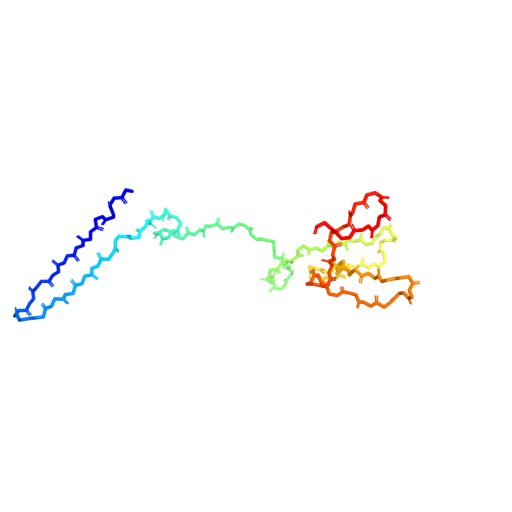.06 88 LEU A N 1
ATOM 691 C CA . LEU A 1 88 ? 24.733 -20.355 6.981 1.00 82.06 88 LEU A CA 1
ATOM 692 C C . LEU A 1 88 ? 23.712 -21.083 7.866 1.00 82.06 88 LEU A C 1
ATOM 694 O O . LEU A 1 88 ? 22.583 -21.354 7.390 1.00 82.06 88 LEU A O 1
#

Foldseek 3Di:
DDFDWDWDDDPNDIDIGGDDDDDPCNVVNDDDDFDADPVRDGDADWDQDPVNPDTQGVVSPDDFDADPVRDTDDPVRDFDADPVRHGD

Sequence (88 aa):
MARREIVLTYGEEQTAFKFTRVDRSKLYGRKERVILDEDGERCVPAYLTHDGAALVPPGGTAHIYVDEHFDTVERSDLLAVDEAGEPL

Mean predicted aligned error: 13.03 Å

Solvent-accessible surface area (backbone atoms only — not comparable to full-atom values): 6217 Å² total; per-residue (Å²): 131,90,79,69,66,50,75,48,74,58,92,93,47,76,50,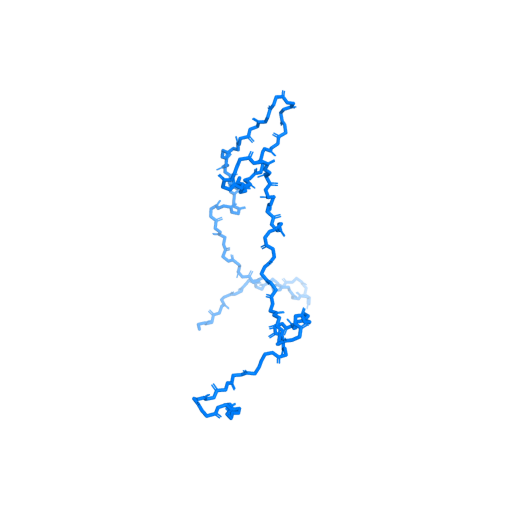77,45,75,79,70,92,80,50,71,55,76,76,75,46,83,88,80,90,79,56,58,53,96,88,66,48,78,64,76,77,60,47,68,40,96,86,68,81,47,75,39,48,79,78,63,76,72,88,75,47,59,53,98,84,68,48,81,50,60,81,86,74,66,76,62,53,51,98,88,66,48,77,111